Protein AF-A0A0F5R802-F1 (afdb_monomer_lite)

Secondary structure (DSSP, 8-state):
---SHHHHHHHHHHHHHHHHHH--HHHHHHHHHHHHHHHHHHHHHHHHHHTT-HHHHHHHHHHHHHHHHHTTHHHHHHHHHHHHHHHHHHHHHTTS--

Foldseek 3Di:
DDDDVVVLVVLLVVLVVVVVVCVPPCNVVVLVVQLVVLVVLLVVLVVCCVVVNPPSSVVSNVVSVVSVVVSCVVVVVVVVSVVSNVVSVVVVVVVPPD

Sequence (98 aa):
MKRNSTVGIILVVAGALLAMKFLGLGHLISWAVSLIFPLIVLGLGVIGWRNGNRIVGGVLLFVGAIWLLGKLTPLIMLLFAVGLIVWGVSLFKGKRLH

Structure (mmCIF, N/CA/C/O backbone):
data_AF-A0A0F5R802-F1
#
_entry.id   AF-A0A0F5R802-F1
#
loop_
_atom_site.group_PDB
_atom_site.id
_atom_site.type_symbol
_atom_site.label_atom_id
_atom_site.label_alt_id
_atom_site.label_comp_id
_atom_site.label_asym_id
_atom_site.label_entity_id
_atom_site.label_seq_id
_atom_site.pdbx_PDB_ins_code
_atom_site.Cartn_x
_atom_site.Cartn_y
_atom_site.Cartn_z
_atom_site.occupancy
_atom_site.B_iso_or_equiv
_atom_site.auth_seq_id
_atom_site.auth_comp_id
_atom_site.auth_asym_id
_atom_site.auth_atom_id
_atom_site.pdbx_PDB_model_num
ATOM 1 N N . MET A 1 1 ? 14.842 5.652 -43.590 1.00 36.38 1 MET A N 1
ATOM 2 C CA . MET A 1 1 ? 15.263 6.330 -42.339 1.00 36.38 1 MET A CA 1
ATOM 3 C C . MET A 1 1 ? 14.387 5.884 -41.167 1.00 36.38 1 MET A C 1
ATOM 5 O O . MET A 1 1 ? 13.166 5.961 -41.258 1.00 36.38 1 MET A O 1
ATOM 9 N N . LYS A 1 2 ? 15.040 5.361 -40.114 1.00 50.44 2 LYS A N 1
ATOM 10 C CA . LYS A 1 2 ? 14.505 4.783 -38.863 1.00 50.44 2 LYS A CA 1
ATOM 11 C C . LYS A 1 2 ? 13.550 5.736 -38.125 1.00 50.44 2 LYS A C 1
ATOM 13 O O . LYS A 1 2 ? 13.996 6.725 -37.559 1.00 50.44 2 LYS A O 1
ATOM 18 N N . ARG A 1 3 ? 12.265 5.393 -38.037 1.00 46.88 3 ARG A N 1
ATOM 19 C CA . ARG A 1 3 ? 11.279 6.065 -37.171 1.00 46.88 3 ARG A CA 1
ATOM 20 C C . ARG A 1 3 ? 10.620 5.019 -36.282 1.00 46.88 3 ARG A C 1
ATOM 22 O O . ARG A 1 3 ? 9.682 4.395 -36.747 1.00 46.88 3 ARG A O 1
ATOM 29 N N . ASN A 1 4 ? 11.160 4.784 -35.078 1.00 55.38 4 ASN A N 1
ATOM 30 C CA . ASN A 1 4 ? 10.451 4.270 -33.8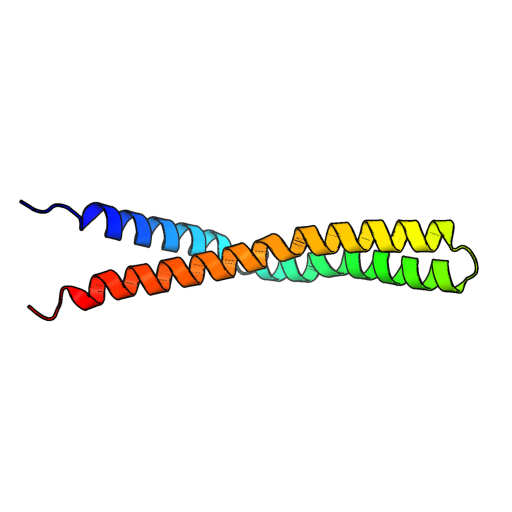76 1.00 55.38 4 ASN A CA 1
ATOM 31 C C . ASN A 1 4 ? 11.333 3.501 -32.866 1.00 55.38 4 ASN A C 1
ATOM 33 O O . ASN A 1 4 ? 10.887 3.284 -31.744 1.00 55.38 4 ASN A O 1
ATOM 37 N N . SER A 1 5 ? 12.576 3.117 -33.184 1.00 63.19 5 SER A N 1
ATOM 38 C CA . SER A 1 5 ? 13.414 2.386 -32.206 1.00 63.19 5 SER A CA 1
ATOM 39 C C . SER A 1 5 ? 13.876 3.240 -31.022 1.00 63.19 5 SER A C 1
ATOM 41 O O . SER A 1 5 ? 14.031 2.704 -29.931 1.00 63.19 5 SER A O 1
ATOM 43 N N . THR A 1 6 ? 14.044 4.555 -31.190 1.00 69.56 6 THR A N 1
ATOM 44 C CA . THR A 1 6 ? 14.474 5.445 -30.097 1.00 69.56 6 THR A CA 1
ATOM 45 C C . THR A 1 6 ? 13.442 5.494 -28.971 1.00 69.56 6 THR A C 1
ATOM 47 O O . THR A 1 6 ? 13.807 5.401 -27.807 1.00 69.56 6 THR A O 1
ATOM 50 N N . VAL A 1 7 ? 12.149 5.542 -29.308 1.00 67.62 7 VAL A N 1
ATOM 51 C CA . VAL A 1 7 ? 11.058 5.590 -28.320 1.00 67.62 7 VAL A CA 1
ATOM 52 C C . VAL A 1 7 ? 10.967 4.279 -27.536 1.00 67.62 7 VAL A C 1
ATOM 54 O O . VAL A 1 7 ? 10.849 4.308 -26.317 1.00 67.62 7 VAL A O 1
ATOM 57 N N . GLY A 1 8 ? 11.101 3.130 -28.208 1.00 71.31 8 GLY A N 1
ATOM 58 C CA . GLY A 1 8 ? 11.104 1.825 -27.537 1.00 71.31 8 GLY A CA 1
ATOM 59 C C . GLY A 1 8 ? 12.291 1.642 -26.585 1.00 71.31 8 GLY A C 1
ATOM 60 O O . GLY A 1 8 ? 12.122 1.125 -25.485 1.00 71.31 8 GLY A O 1
ATOM 61 N N . ILE A 1 9 ? 13.479 2.116 -26.972 1.00 76.94 9 ILE A N 1
ATOM 62 C CA . ILE A 1 9 ? 14.675 2.070 -26.117 1.00 76.94 9 ILE A CA 1
ATOM 63 C C . ILE A 1 9 ? 14.514 3.005 -24.914 1.00 76.94 9 ILE A C 1
ATOM 65 O O . ILE A 1 9 ? 14.774 2.584 -23.791 1.00 76.94 9 ILE A O 1
ATOM 69 N N . ILE A 1 10 ? 14.028 4.235 -25.119 1.00 77.94 10 ILE A N 1
ATOM 70 C CA . ILE A 1 10 ? 13.757 5.182 -24.025 1.00 77.94 10 ILE A CA 1
ATOM 71 C C . ILE A 1 10 ? 12.736 4.593 -23.047 1.00 77.94 10 ILE A C 1
ATOM 73 O O . ILE A 1 10 ? 12.927 4.704 -21.840 1.00 77.94 10 ILE A O 1
ATOM 77 N N . LEU A 1 11 ? 11.694 3.920 -23.543 1.00 75.19 11 LEU A N 1
ATOM 78 C CA . LEU A 1 11 ? 10.663 3.319 -22.699 1.00 75.19 11 LEU A CA 1
ATOM 79 C C . LEU A 1 11 ? 11.194 2.136 -21.877 1.00 75.19 11 LEU A C 1
ATOM 81 O O . LEU A 1 11 ? 10.882 2.033 -20.694 1.00 75.19 11 LEU A O 1
ATOM 85 N N . VAL A 1 12 ? 12.036 1.279 -22.464 1.00 76.44 12 VAL A N 1
ATOM 86 C CA . VAL A 1 12 ? 12.684 0.176 -21.733 1.00 76.44 12 VAL A CA 1
ATOM 87 C C . VAL A 1 12 ? 13.680 0.696 -20.703 1.00 76.44 12 VAL A C 1
ATOM 89 O O . VAL A 1 12 ? 13.693 0.200 -19.581 1.00 76.44 12 VAL A O 1
ATOM 92 N N . VAL A 1 13 ? 14.477 1.712 -21.039 1.00 80.50 13 VAL A N 1
ATOM 93 C CA . VAL A 1 13 ? 15.426 2.324 -20.097 1.00 80.50 13 VAL A CA 1
ATOM 94 C C . VAL A 1 13 ? 14.683 3.033 -18.964 1.00 80.50 13 VAL A C 1
ATOM 96 O O . VAL A 1 13 ? 15.028 2.839 -17.802 1.00 80.50 13 VAL A O 1
ATOM 99 N N . ALA A 1 14 ? 13.622 3.786 -19.262 1.00 77.38 14 ALA A N 1
ATOM 100 C CA . ALA A 1 14 ? 12.786 4.425 -18.247 1.00 77.38 14 ALA A CA 1
ATOM 101 C C . ALA A 1 14 ? 12.094 3.389 -17.346 1.00 77.38 14 ALA A C 1
ATOM 103 O O . ALA A 1 14 ? 12.108 3.532 -16.124 1.00 77.38 14 ALA A O 1
ATOM 104 N N . GLY A 1 15 ? 11.556 2.313 -17.929 1.00 73.31 15 GLY A N 1
ATOM 105 C CA . GLY A 1 15 ? 10.972 1.195 -17.188 1.00 73.31 15 GLY A CA 1
ATOM 106 C C . GLY A 1 15 ? 11.992 0.480 -16.301 1.00 73.31 15 GLY A C 1
ATOM 107 O O . GLY A 1 15 ? 11.700 0.205 -15.142 1.00 73.31 15 GLY A O 1
ATOM 108 N N . ALA A 1 16 ? 13.208 0.247 -16.798 1.00 76.94 16 ALA A N 1
ATOM 109 C CA . ALA A 1 16 ? 14.294 -0.375 -16.042 1.00 76.94 16 ALA A CA 1
ATOM 110 C C . ALA A 1 16 ? 14.826 0.524 -14.912 1.00 76.94 16 ALA A C 1
ATOM 112 O O . ALA A 1 16 ? 15.110 0.024 -13.827 1.00 76.94 16 ALA A O 1
ATOM 113 N N . LEU A 1 17 ? 14.917 1.842 -15.124 1.00 74.00 17 LEU A N 1
ATOM 114 C CA . LEU A 1 17 ? 15.313 2.810 -14.092 1.00 74.00 17 LEU A CA 1
ATOM 115 C C . LEU A 1 17 ? 14.252 2.934 -12.991 1.00 74.00 17 LEU A C 1
ATOM 117 O O . LEU A 1 17 ? 14.591 2.944 -11.806 1.00 74.00 17 LEU A O 1
ATOM 121 N N . LEU A 1 18 ? 12.969 2.980 -13.366 1.00 68.88 18 LEU A N 1
ATOM 122 C CA . LEU A 1 18 ? 11.863 2.932 -12.408 1.00 68.88 18 LEU A CA 1
ATOM 123 C C . LEU A 1 18 ? 11.855 1.604 -11.649 1.00 68.88 18 LEU A C 1
ATOM 125 O O . LEU A 1 18 ? 11.732 1.615 -10.427 1.00 68.88 18 LEU A O 1
ATOM 129 N N . ALA A 1 19 ? 12.063 0.481 -12.343 1.00 64.56 19 ALA A N 1
ATOM 130 C CA . ALA A 1 19 ? 12.169 -0.832 -11.723 1.00 64.56 19 ALA A CA 1
ATOM 131 C C . ALA A 1 19 ? 13.361 -0.909 -10.762 1.00 64.56 19 ALA A C 1
ATOM 133 O O . ALA A 1 19 ? 13.163 -1.343 -9.642 1.00 64.56 19 ALA A O 1
ATOM 134 N N . MET A 1 20 ? 14.560 -0.428 -11.108 1.00 64.88 20 MET A N 1
ATOM 135 C CA . MET A 1 20 ? 15.707 -0.386 -10.181 1.00 64.88 20 MET A CA 1
ATOM 136 C C . MET A 1 20 ? 15.414 0.440 -8.926 1.00 64.88 20 MET A C 1
ATOM 138 O O . MET A 1 20 ? 15.747 0.019 -7.820 1.00 64.88 20 MET A O 1
ATOM 142 N N . LYS A 1 21 ? 14.748 1.591 -9.079 1.00 62.19 21 LYS A N 1
ATOM 143 C CA . LYS A 1 21 ? 14.325 2.421 -7.944 1.00 62.19 21 LYS A CA 1
ATOM 144 C C . LYS A 1 21 ? 13.277 1.712 -7.073 1.00 62.19 21 LYS A C 1
ATOM 146 O O . LYS A 1 21 ? 13.265 1.904 -5.861 1.00 62.19 21 LYS A O 1
ATOM 151 N N . PHE A 1 22 ? 12.423 0.888 -7.680 1.00 60.12 22 PHE A N 1
ATOM 152 C CA . PHE A 1 22 ? 11.379 0.114 -7.000 1.00 60.12 22 PHE A CA 1
ATOM 153 C C . PHE A 1 22 ? 11.897 -1.201 -6.380 1.00 60.12 22 PHE A C 1
ATOM 155 O O . PHE A 1 22 ? 11.406 -1.627 -5.340 1.00 60.12 22 PHE A O 1
ATOM 162 N N . LEU A 1 23 ? 12.905 -1.826 -6.997 1.00 57.28 23 LEU A N 1
ATOM 163 C CA . LEU A 1 23 ? 13.532 -3.102 -6.624 1.00 57.28 23 LEU A CA 1
ATOM 164 C C . LEU A 1 23 ? 14.579 -2.962 -5.516 1.00 57.28 23 LEU A C 1
ATOM 166 O O . LEU A 1 23 ? 15.120 -3.970 -5.062 1.00 57.28 23 LEU A O 1
ATOM 170 N N . GLY A 1 24 ? 14.864 -1.743 -5.050 1.00 63.75 24 GLY A N 1
ATOM 171 C CA . GLY A 1 24 ? 15.578 -1.562 -3.794 1.00 63.75 24 GLY A CA 1
ATOM 172 C C . GLY A 1 24 ? 14.853 -2.349 -2.702 1.00 63.75 24 GLY A C 1
ATOM 173 O O . GLY A 1 24 ? 13.733 -2.004 -2.333 1.00 63.75 24 GLY A O 1
ATOM 174 N N . LEU A 1 25 ? 15.485 -3.409 -2.187 1.00 56.19 25 LEU A N 1
ATOM 175 C CA . LEU A 1 25 ? 14.895 -4.338 -1.210 1.00 56.19 25 LEU A CA 1
ATOM 176 C C . LEU A 1 25 ? 14.338 -3.618 0.033 1.00 56.19 25 LEU A C 1
ATOM 178 O O . LEU A 1 25 ? 13.390 -4.088 0.660 1.00 56.19 25 LEU A O 1
ATOM 182 N N . GLY A 1 26 ? 14.865 -2.428 0.339 1.00 62.53 26 GLY A N 1
ATOM 183 C CA . GLY A 1 26 ? 14.355 -1.551 1.387 1.00 62.53 26 GLY A CA 1
ATOM 184 C C . GLY A 1 26 ? 12.931 -1.034 1.152 1.00 62.53 26 GLY A C 1
ATOM 185 O O . GLY A 1 26 ? 12.217 -0.838 2.127 1.00 62.53 26 GLY A O 1
ATOM 186 N N . HIS A 1 27 ? 12.470 -0.851 -0.091 1.00 67.88 27 HIS A N 1
ATOM 187 C CA . HIS A 1 27 ? 11.124 -0.329 -0.361 1.00 67.88 27 HIS A CA 1
ATOM 188 C C . HIS A 1 27 ? 10.033 -1.390 -0.178 1.00 67.88 27 HIS A C 1
ATOM 190 O O . HIS A 1 27 ? 8.995 -1.095 0.403 1.00 67.88 27 HIS A O 1
ATOM 196 N N . LEU A 1 28 ? 10.284 -2.635 -0.593 1.00 64.81 28 LEU A N 1
ATOM 197 C CA . LEU A 1 28 ? 9.360 -3.760 -0.392 1.00 64.81 28 LEU A CA 1
ATOM 198 C C . LEU A 1 28 ? 9.194 -4.081 1.100 1.00 64.81 28 LEU A C 1
ATOM 200 O O . LEU A 1 28 ? 8.074 -4.230 1.589 1.00 64.81 28 LEU A O 1
ATOM 204 N N . ILE A 1 29 ? 10.310 -4.113 1.837 1.00 65.25 29 ILE A N 1
ATOM 205 C CA . ILE A 1 29 ? 10.318 -4.307 3.292 1.00 65.25 29 ILE A CA 1
ATOM 206 C C . ILE A 1 29 ? 9.663 -3.113 3.993 1.00 65.25 29 ILE A C 1
ATOM 208 O O . ILE A 1 29 ? 8.818 -3.304 4.864 1.00 65.25 29 ILE A O 1
ATOM 212 N N . SER A 1 30 ? 9.987 -1.883 3.583 1.00 69.56 30 SER A N 1
ATOM 213 C CA . SER A 1 30 ? 9.349 -0.675 4.114 1.00 69.56 30 SER A CA 1
ATOM 214 C C . SER A 1 30 ? 7.842 -0.679 3.860 1.00 69.56 30 SER A C 1
ATOM 216 O O . SER A 1 30 ? 7.081 -0.370 4.770 1.00 69.56 30 SER A O 1
ATOM 218 N N . TRP A 1 31 ? 7.384 -1.097 2.678 1.00 70.12 31 TRP A N 1
ATOM 219 C CA . TRP A 1 31 ? 5.964 -1.197 2.349 1.00 70.12 31 TRP A CA 1
ATOM 220 C C . TRP A 1 31 ? 5.242 -2.235 3.219 1.00 70.12 31 TRP A C 1
ATOM 222 O O . TRP A 1 31 ? 4.201 -1.917 3.801 1.00 70.12 31 TRP A O 1
ATOM 232 N N . ALA A 1 32 ? 5.827 -3.425 3.387 1.00 70.06 32 ALA A N 1
ATOM 233 C CA . ALA A 1 32 ? 5.278 -4.480 4.239 1.00 70.06 32 ALA A CA 1
ATOM 234 C C . ALA A 1 32 ? 5.212 -4.061 5.720 1.00 70.06 32 ALA A C 1
ATOM 236 O O . ALA A 1 32 ? 4.170 -4.204 6.359 1.00 70.06 32 ALA A O 1
ATOM 237 N N . VAL A 1 33 ? 6.284 -3.463 6.253 1.00 75.44 33 VAL A N 1
ATOM 238 C CA . VAL A 1 33 ? 6.316 -2.929 7.627 1.00 75.44 33 VAL A CA 1
ATOM 239 C C . VAL A 1 33 ? 5.326 -1.782 7.787 1.00 75.44 33 VAL A C 1
ATOM 241 O O . VAL A 1 33 ? 4.642 -1.674 8.803 1.00 75.44 33 VAL A O 1
ATOM 244 N N . SER A 1 34 ? 5.184 -0.937 6.770 1.00 77.12 34 SER A N 1
ATOM 245 C CA . SER A 1 34 ? 4.249 0.175 6.825 1.00 77.12 34 SER A CA 1
ATOM 246 C C . SER A 1 34 ? 2.803 -0.330 6.924 1.00 77.12 34 SER A C 1
ATOM 248 O O . SER A 1 34 ? 1.982 0.348 7.536 1.00 77.12 34 SER A O 1
ATOM 250 N N . LEU 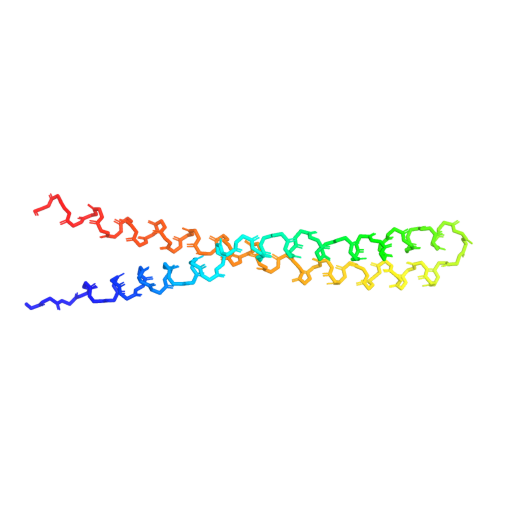A 1 35 ? 2.460 -1.517 6.411 1.00 80.56 35 LEU A N 1
ATOM 251 C CA . LEU A 1 35 ? 1.117 -2.102 6.547 1.00 80.56 35 LEU A CA 1
ATOM 252 C C . LEU A 1 35 ? 0.733 -2.440 8.003 1.00 80.56 35 LEU A C 1
ATOM 254 O O . LEU A 1 35 ? -0.454 -2.468 8.324 1.00 80.56 35 LEU A O 1
ATOM 258 N N . ILE A 1 36 ? 1.712 -2.631 8.893 1.00 84.50 36 ILE A N 1
ATOM 259 C CA . ILE A 1 36 ? 1.490 -2.996 10.302 1.00 84.50 36 ILE A CA 1
ATOM 260 C C . ILE A 1 36 ? 0.725 -1.899 11.048 1.00 84.50 36 ILE A C 1
ATOM 262 O O . ILE A 1 36 ? -0.217 -2.188 11.778 1.00 84.50 36 ILE A O 1
ATOM 266 N N . PHE A 1 37 ? 1.075 -0.629 10.836 1.00 84.56 37 PHE A N 1
ATOM 267 C CA . PHE A 1 37 ? 0.424 0.485 11.528 1.00 84.56 37 PHE A CA 1
ATOM 268 C C . PHE A 1 37 ? -1.092 0.587 11.249 1.00 84.56 37 PHE A C 1
ATOM 270 O O . PHE A 1 37 ? -1.866 0.584 12.205 1.00 84.56 37 PHE A O 1
ATOM 277 N N . PRO A 1 38 ? -1.574 0.637 9.988 1.00 85.38 38 PRO A N 1
ATOM 278 C CA . PRO A 1 38 ? -3.009 0.668 9.715 1.00 85.38 38 PRO A CA 1
ATOM 279 C C . PRO A 1 38 ? -3.726 -0.618 10.146 1.00 85.38 38 PRO A C 1
ATOM 281 O O . PRO A 1 38 ? -4.885 -0.542 10.543 1.00 85.38 38 PRO A O 1
ATOM 284 N N . LEU A 1 39 ? -3.048 -1.774 10.148 1.00 87.75 39 LEU A N 1
ATOM 285 C CA . LEU A 1 39 ? -3.576 -3.015 10.730 1.00 87.75 39 LEU A CA 1
ATOM 286 C C . LEU A 1 39 ? -3.814 -2.889 12.241 1.00 87.75 39 LEU A C 1
ATOM 288 O O . LEU A 1 39 ? -4.869 -3.300 12.722 1.00 87.75 39 LEU A O 1
ATOM 292 N N . ILE A 1 40 ? -2.882 -2.280 12.982 1.00 89.19 40 ILE A N 1
ATOM 293 C CA . ILE A 1 40 ? -3.049 -2.006 14.417 1.00 89.19 40 ILE A CA 1
ATOM 294 C C . ILE A 1 40 ? -4.223 -1.046 14.637 1.00 89.19 40 ILE A C 1
ATOM 296 O O . ILE A 1 40 ? -5.067 -1.308 15.488 1.00 89.19 40 ILE A O 1
ATOM 300 N N . VAL A 1 41 ? -4.324 0.031 13.853 1.00 89.12 41 VAL A N 1
ATOM 301 C CA . VAL A 1 41 ? -5.426 1.006 13.958 1.00 89.12 41 VAL A CA 1
ATOM 302 C C . VAL A 1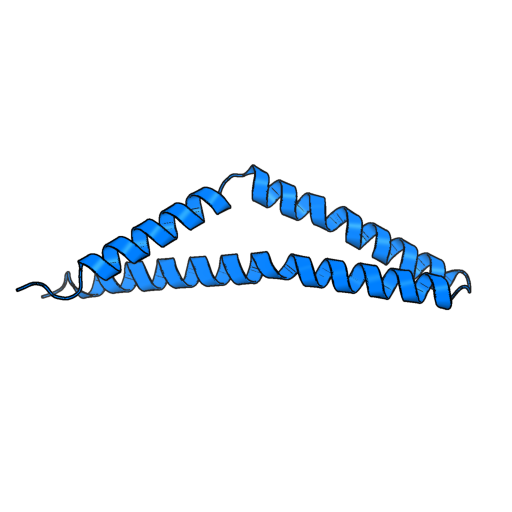 41 ? -6.782 0.355 13.657 1.00 89.12 41 VAL A C 1
ATOM 304 O O . VAL A 1 41 ? -7.737 0.571 14.401 1.00 89.12 41 VAL A O 1
ATOM 307 N N . LEU A 1 42 ? -6.865 -0.498 12.630 1.00 90.00 42 LEU A N 1
ATOM 308 C CA . LEU A 1 42 ? -8.055 -1.308 12.342 1.00 90.00 42 LEU A CA 1
ATOM 309 C C . LEU A 1 42 ? -8.384 -2.255 13.500 1.00 90.00 42 LEU A C 1
ATOM 311 O O . LEU A 1 42 ? -9.536 -2.318 13.923 1.00 90.00 42 LEU A O 1
ATOM 315 N N . GLY A 1 43 ? -7.386 -2.953 14.045 1.00 89.00 43 GLY A N 1
ATOM 316 C CA . GLY A 1 43 ? -7.552 -3.841 15.196 1.00 89.00 43 GLY A CA 1
ATOM 317 C C . GLY A 1 43 ? -8.092 -3.104 16.423 1.00 89.00 43 GLY A C 1
ATOM 318 O O . GLY A 1 43 ? -9.071 -3.539 17.027 1.00 89.00 43 GLY A O 1
ATOM 319 N N . LEU A 1 44 ? -7.526 -1.936 16.737 1.00 89.31 44 LEU A N 1
ATOM 320 C CA . LEU A 1 44 ? -8.012 -1.048 17.795 1.00 89.31 44 LEU A CA 1
ATOM 321 C C . LEU A 1 44 ? -9.425 -0.531 17.504 1.00 89.31 44 LEU A C 1
ATOM 323 O O . LEU A 1 44 ? -10.232 -0.427 18.424 1.00 89.31 44 LEU A O 1
ATOM 327 N N . GLY A 1 45 ? -9.757 -0.271 16.240 1.00 88.56 45 GLY A N 1
ATOM 328 C CA . GLY A 1 45 ? -11.110 0.083 15.820 1.00 88.56 45 GLY A CA 1
ATOM 329 C C . GLY A 1 45 ? -12.124 -1.033 16.065 1.00 88.56 45 GLY A C 1
ATOM 330 O O . GLY A 1 45 ? -13.191 -0.772 16.622 1.00 88.56 45 GLY A O 1
ATOM 331 N N . VAL A 1 46 ? -11.780 -2.288 15.749 1.00 88.62 46 VAL A N 1
ATOM 332 C CA . VAL A 1 46 ? -12.625 -3.460 16.050 1.00 88.62 46 VAL A CA 1
ATOM 333 C C . VAL A 1 46 ? -12.808 -3.632 17.558 1.00 88.62 46 VAL A C 1
ATOM 335 O O . VAL A 1 46 ? -13.928 -3.865 18.017 1.00 88.62 46 VAL A O 1
ATOM 338 N N . ILE A 1 47 ? -11.734 -3.499 18.340 1.00 89.19 47 ILE A N 1
ATOM 339 C CA . ILE A 1 47 ? -11.789 -3.617 19.804 1.00 89.19 47 ILE A CA 1
ATOM 340 C C . ILE A 1 47 ? -12.642 -2.486 20.390 1.00 89.19 47 ILE A C 1
ATOM 342 O O . ILE A 1 47 ? -13.536 -2.751 21.191 1.00 89.19 47 ILE A O 1
ATOM 346 N N . GLY A 1 48 ? -12.446 -1.245 19.939 1.00 86.00 48 GLY A N 1
ATOM 347 C CA . GLY A 1 48 ? -13.234 -0.085 20.363 1.00 86.00 48 GLY A CA 1
ATOM 348 C C . GLY A 1 48 ? -14.716 -0.210 20.006 1.00 86.00 48 GLY A C 1
ATOM 349 O O . GLY A 1 48 ? -15.576 0.152 20.809 1.00 86.00 48 GLY A O 1
ATOM 350 N N . TRP A 1 49 ? -15.027 -0.801 18.848 1.00 84.56 49 TRP A N 1
ATOM 351 C CA . TRP A 1 49 ? -16.401 -1.096 18.444 1.00 84.56 49 TRP A CA 1
ATOM 352 C C . TRP A 1 49 ? -17.036 -2.178 19.327 1.00 84.56 49 TRP A C 1
ATOM 354 O O . TRP A 1 49 ? -18.189 -2.040 19.742 1.00 84.56 49 TRP A O 1
ATOM 364 N N . ARG A 1 50 ? -16.287 -3.242 19.650 1.00 85.94 50 ARG A N 1
ATOM 365 C CA . ARG A 1 50 ? -16.737 -4.325 20.543 1.00 85.94 50 ARG A CA 1
ATOM 366 C C . ARG A 1 50 ? -16.893 -3.881 21.998 1.00 85.94 50 ARG A C 1
ATOM 368 O O . ARG A 1 50 ? -17.755 -4.414 22.684 1.00 85.94 50 ARG A O 1
ATOM 375 N N . ASN A 1 51 ? -16.138 -2.880 22.446 1.00 88.44 51 ASN A N 1
ATOM 376 C CA . ASN A 1 51 ? -16.195 -2.350 23.814 1.00 88.44 51 ASN A CA 1
ATOM 377 C C . ASN A 1 51 ? -17.369 -1.373 24.058 1.00 88.44 51 ASN A C 1
ATOM 379 O O . ASN A 1 51 ? -17.371 -0.626 25.031 1.00 88.44 51 ASN A O 1
ATOM 383 N N . GLY A 1 52 ? -18.345 -1.326 23.144 1.00 85.19 52 GLY A N 1
ATOM 384 C CA . GLY A 1 52 ? -19.544 -0.487 23.240 1.00 85.19 52 GLY A CA 1
ATOM 385 C C . GLY A 1 52 ? -19.382 0.934 22.695 1.00 85.19 52 GLY A C 1
ATOM 386 O O . GLY A 1 52 ? -20.383 1.582 22.387 1.00 85.19 52 GLY A O 1
ATOM 387 N N . ASN A 1 53 ? -18.153 1.408 22.474 1.00 83.75 53 ASN A N 1
ATOM 388 C CA . ASN A 1 53 ? -17.901 2.766 21.999 1.00 83.75 53 ASN A CA 1
ATOM 389 C C . ASN A 1 53 ? -17.862 2.832 20.462 1.00 83.75 53 ASN A C 1
ATOM 391 O O . ASN A 1 53 ? -16.814 3.044 19.843 1.00 83.75 53 ASN A O 1
ATOM 395 N N . ARG A 1 54 ? -19.036 2.648 19.840 1.00 86.31 54 ARG A N 1
ATOM 396 C CA . ARG A 1 54 ? -19.203 2.578 18.372 1.00 86.31 54 ARG A CA 1
ATOM 397 C C . ARG A 1 54 ? -18.661 3.805 17.635 1.00 86.31 54 ARG A C 1
ATOM 399 O O . ARG A 1 54 ? -18.207 3.671 16.506 1.00 86.31 54 ARG A O 1
ATOM 406 N N . ILE A 1 55 ? -18.669 4.979 18.271 1.00 88.50 55 ILE A N 1
ATOM 407 C CA . ILE A 1 55 ? -18.144 6.220 17.682 1.00 88.50 55 ILE A CA 1
ATOM 408 C C . ILE A 1 55 ? -16.624 6.116 17.509 1.00 88.50 55 ILE A C 1
ATOM 410 O O . ILE A 1 55 ? -16.116 6.249 16.400 1.00 88.50 55 ILE A O 1
ATOM 414 N N . VAL A 1 56 ? -15.896 5.811 18.586 1.00 87.38 56 VAL A N 1
ATOM 415 C CA . VAL A 1 56 ? -14.427 5.718 18.551 1.00 87.38 56 VAL A CA 1
ATOM 416 C C . VAL A 1 56 ? -13.975 4.526 17.712 1.00 87.38 56 VAL A C 1
ATOM 418 O O . VAL A 1 56 ? -13.094 4.678 16.868 1.00 87.38 56 VAL A O 1
ATOM 421 N N . GLY A 1 57 ? -14.624 3.367 17.865 1.00 88.12 57 GLY A N 1
ATOM 422 C CA . GLY A 1 57 ? -14.350 2.198 17.030 1.00 88.12 57 GLY A CA 1
ATOM 423 C C . GLY A 1 57 ? -14.590 2.464 15.542 1.00 88.12 57 GLY A C 1
ATOM 424 O O . GLY A 1 57 ? -13.777 2.081 14.705 1.00 88.12 57 GLY A O 1
ATOM 425 N N . GLY A 1 58 ? -15.673 3.172 15.210 1.00 89.38 58 GLY A N 1
ATOM 426 C CA . GLY A 1 58 ? -16.030 3.509 13.834 1.00 89.38 58 GLY A CA 1
ATOM 427 C C . GLY A 1 58 ? -15.045 4.467 13.184 1.00 89.38 58 GLY A C 1
ATOM 428 O O . GLY A 1 58 ? -14.609 4.221 12.062 1.00 89.38 58 GLY A O 1
ATOM 429 N N . VAL A 1 59 ? -14.638 5.514 13.906 1.00 90.88 59 VAL A N 1
ATOM 430 C CA . VAL A 1 59 ? -13.625 6.466 13.428 1.00 90.88 59 VAL A CA 1
ATOM 431 C C . VAL A 1 59 ? -12.286 5.761 13.205 1.00 90.88 59 VAL A C 1
ATOM 433 O O . VAL A 1 59 ? -11.679 5.932 12.151 1.00 90.88 59 VAL A O 1
ATOM 436 N N . LEU A 1 60 ? -11.848 4.917 14.141 1.00 89.88 60 LEU A N 1
ATOM 437 C CA . LEU A 1 60 ? -10.612 4.137 14.006 1.00 89.88 60 LEU A CA 1
ATOM 438 C C . LEU A 1 60 ? -10.661 3.171 12.813 1.00 89.88 60 LEU A C 1
ATOM 440 O O . LEU A 1 60 ? -9.701 3.099 12.047 1.00 89.88 60 LEU A O 1
ATOM 444 N N . LEU A 1 61 ? -11.782 2.471 12.608 1.00 89.50 61 LEU A N 1
ATOM 445 C CA . LEU A 1 61 ? -11.977 1.601 11.445 1.00 89.50 61 LEU A CA 1
ATOM 446 C C . LEU A 1 61 ? -11.942 2.387 10.132 1.00 89.50 61 LEU A C 1
ATOM 448 O O . LEU A 1 61 ? -11.282 1.965 9.185 1.00 89.50 61 LEU A O 1
ATOM 452 N N . PHE A 1 62 ? -12.616 3.536 10.077 1.00 91.81 62 PHE A N 1
ATOM 453 C CA . PHE A 1 62 ? -12.673 4.381 8.888 1.00 91.81 62 PHE A CA 1
ATOM 454 C C . PHE A 1 62 ? -11.296 4.954 8.528 1.00 91.81 62 PHE A C 1
ATOM 456 O O . PHE A 1 62 ? -10.850 4.837 7.386 1.00 91.81 62 PHE A O 1
ATOM 463 N N . VAL A 1 63 ? -10.581 5.502 9.513 1.00 89.44 63 VAL A N 1
ATOM 464 C CA . VAL A 1 63 ? -9.224 6.040 9.332 1.00 89.44 63 VAL A CA 1
ATOM 465 C C . VAL A 1 63 ? -8.249 4.930 8.935 1.00 89.44 63 VAL A C 1
ATOM 467 O O . VAL A 1 63 ? -7.491 5.089 7.976 1.00 89.44 63 VAL A O 1
ATOM 470 N N . GLY A 1 64 ? -8.304 3.784 9.618 1.00 87.19 64 GLY A N 1
ATOM 471 C CA . GLY A 1 64 ? -7.479 2.621 9.299 1.00 87.19 64 GLY A CA 1
ATOM 472 C C . GLY A 1 64 ? -7.733 2.087 7.886 1.00 87.19 64 GLY A C 1
ATOM 473 O O . GLY A 1 64 ? -6.778 1.793 7.166 1.00 87.19 64 GLY A O 1
ATOM 474 N N . ALA A 1 65 ? -8.994 2.038 7.447 1.00 86.38 65 ALA A N 1
ATOM 475 C CA . ALA A 1 65 ? -9.372 1.603 6.103 1.00 86.38 65 ALA A CA 1
ATOM 476 C C . ALA A 1 65 ? -8.891 2.569 5.006 1.00 86.38 65 ALA A C 1
ATOM 478 O O . ALA A 1 65 ? -8.327 2.119 4.008 1.00 86.38 65 ALA A O 1
ATOM 479 N N . ILE A 1 66 ? -9.040 3.886 5.195 1.00 86.75 66 ILE A N 1
ATOM 480 C CA . ILE A 1 66 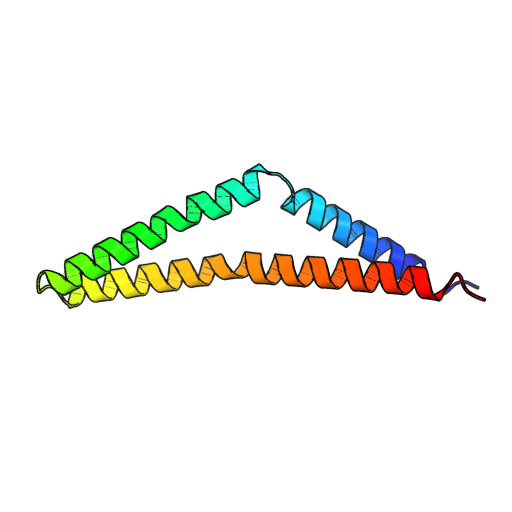? -8.540 4.895 4.241 1.00 86.75 66 ILE A CA 1
ATOM 481 C C . ILE A 1 66 ? -7.016 4.807 4.102 1.00 86.75 66 ILE A C 1
ATOM 483 O O . ILE A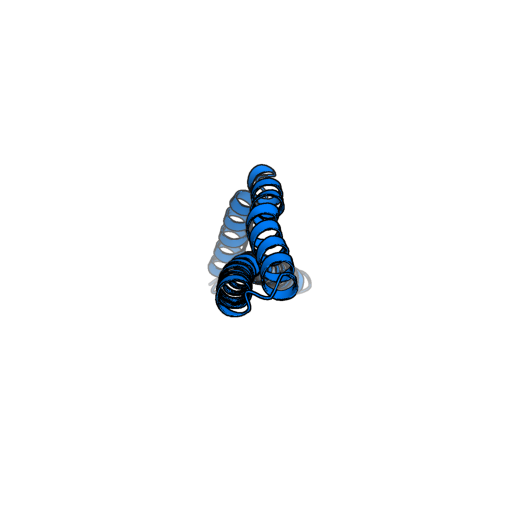 1 66 ? -6.483 4.853 2.991 1.00 86.75 66 ILE A O 1
ATOM 487 N N . TRP A 1 67 ? -6.300 4.629 5.213 1.00 83.19 67 TRP A N 1
ATOM 488 C CA . TRP A 1 67 ? -4.848 4.441 5.182 1.00 83.19 67 TRP A CA 1
ATOM 489 C C . TRP A 1 67 ? -4.425 3.146 4.480 1.00 83.19 67 TRP A C 1
ATOM 491 O O . TRP A 1 67 ? -3.399 3.130 3.794 1.00 83.19 67 TRP A O 1
ATOM 501 N N . LEU A 1 68 ? -5.206 2.071 4.619 1.00 81.88 68 LEU A N 1
ATOM 502 C CA . LEU A 1 68 ? -4.964 0.813 3.913 1.00 81.88 68 LEU A CA 1
ATOM 503 C C . LEU A 1 68 ? -5.184 0.968 2.399 1.00 81.88 68 LEU A C 1
ATOM 505 O O . LEU A 1 68 ? -4.371 0.487 1.610 1.00 81.88 68 LEU A O 1
ATOM 509 N N . LEU A 1 69 ? -6.225 1.707 1.997 1.00 79.00 69 LEU A N 1
ATOM 510 C CA . LEU A 1 69 ? -6.511 2.027 0.594 1.00 79.00 69 LEU A CA 1
ATOM 511 C C . LEU A 1 69 ? -5.373 2.817 -0.062 1.00 79.00 69 LEU A C 1
ATOM 513 O O . LEU A 1 69 ? -4.953 2.480 -1.169 1.00 79.00 69 LEU A O 1
ATOM 517 N N . GLY A 1 70 ? -4.792 3.792 0.643 1.00 74.38 70 GLY A N 1
ATOM 518 C CA . GLY A 1 70 ? -3.622 4.530 0.153 1.00 74.38 70 GLY A CA 1
ATOM 519 C C . GLY A 1 70 ? -2.420 3.628 -0.168 1.00 74.38 70 GLY A C 1
ATOM 520 O O . GLY A 1 70 ? -1.677 3.892 -1.118 1.00 74.38 70 GLY A O 1
ATOM 521 N N . LYS A 1 71 ? -2.262 2.516 0.564 1.00 71.19 71 LYS A N 1
ATOM 522 C CA . LYS A 1 71 ? -1.162 1.550 0.399 1.00 71.19 71 LYS A CA 1
ATOM 523 C C . LYS A 1 71 ? -1.352 0.510 -0.699 1.00 71.19 71 LYS A C 1
ATOM 525 O O . LYS A 1 71 ? -0.379 -0.175 -1.011 1.00 71.19 71 LYS A O 1
ATOM 530 N N . LEU A 1 72 ? -2.525 0.425 -1.325 1.00 68.00 72 LEU A N 1
ATOM 531 C CA . LEU A 1 72 ? -2.757 -0.415 -2.511 1.00 68.00 72 LEU A CA 1
ATOM 532 C C . LEU A 1 72 ? -2.235 0.233 -3.809 1.00 68.00 72 LEU A C 1
ATOM 534 O O . LEU A 1 72 ? -1.948 -0.461 -4.779 1.00 68.00 72 LEU A O 1
ATOM 538 N N . THR A 1 73 ? -2.026 1.550 -3.822 1.00 69.75 73 THR A N 1
ATOM 539 C CA . THR A 1 73 ? -1.438 2.308 -4.945 1.00 69.75 73 THR A CA 1
ATOM 540 C C . THR A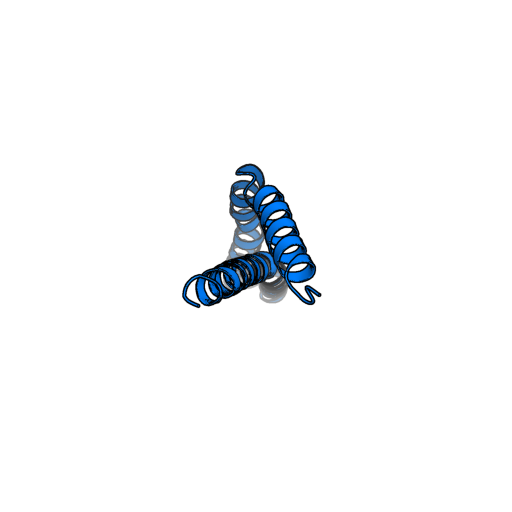 1 73 ? -0.109 1.741 -5.484 1.00 69.75 73 THR A C 1
ATOM 542 O O . THR A 1 73 ? 0.012 1.571 -6.699 1.00 69.75 73 THR A O 1
ATOM 545 N N . PRO A 1 74 ? 0.896 1.397 -4.650 1.00 68.88 74 PRO A N 1
ATOM 546 C CA . PRO A 1 74 ? 2.131 0.771 -5.132 1.00 68.88 74 PRO A CA 1
ATOM 547 C C . PRO A 1 74 ? 1.914 -0.600 -5.786 1.00 68.88 74 PRO A C 1
ATOM 549 O O . PRO A 1 74 ? 2.687 -0.962 -6.669 1.00 68.88 74 PRO A O 1
ATOM 552 N N . LEU A 1 75 ? 0.855 -1.337 -5.428 1.00 71.94 75 LEU A N 1
ATOM 553 C CA . LEU A 1 75 ? 0.509 -2.600 -6.089 1.00 71.94 75 LEU A CA 1
ATOM 554 C C . LEU A 1 75 ? 0.063 -2.358 -7.539 1.00 71.94 75 LEU A C 1
ATOM 556 O O . LEU A 1 75 ? 0.467 -3.084 -8.446 1.00 71.94 75 LEU A O 1
ATOM 560 N N . ILE A 1 76 ? -0.709 -1.292 -7.766 1.00 75.38 76 ILE A N 1
ATOM 561 C CA . ILE A 1 76 ? -1.127 -0.860 -9.107 1.00 75.38 76 ILE A CA 1
ATOM 562 C C . ILE A 1 76 ? 0.093 -0.413 -9.921 1.00 75.38 76 ILE A C 1
ATOM 564 O O . ILE A 1 76 ? 0.228 -0.812 -11.075 1.00 75.38 76 ILE A O 1
ATOM 568 N N . MET A 1 77 ? 1.014 0.356 -9.326 1.00 70.69 77 MET A N 1
ATOM 569 C CA . MET A 1 77 ? 2.261 0.751 -9.997 1.00 70.69 77 MET A CA 1
ATOM 570 C C . MET A 1 77 ? 3.144 -0.445 -10.358 1.00 70.69 77 MET A C 1
ATOM 572 O O . MET A 1 77 ? 3.686 -0.474 -11.462 1.00 70.69 77 MET A O 1
ATOM 576 N N . LEU A 1 78 ? 3.268 -1.436 -9.470 1.00 74.44 78 LEU A N 1
ATOM 577 C CA . LEU A 1 78 ? 4.003 -2.670 -9.751 1.00 74.44 78 LEU A CA 1
ATOM 578 C C . LEU A 1 78 ? 3.388 -3.400 -10.951 1.00 74.44 78 LEU A C 1
ATOM 580 O O . LEU A 1 78 ? 4.104 -3.773 -11.879 1.00 74.44 78 LEU A O 1
ATOM 584 N N . LEU A 1 79 ? 2.061 -3.549 -10.965 1.00 77.62 79 LEU A N 1
ATOM 585 C CA . LEU A 1 79 ? 1.346 -4.194 -12.064 1.00 77.62 79 LEU A CA 1
ATOM 586 C C . LEU A 1 79 ? 1.545 -3.439 -13.391 1.00 77.62 79 LEU A C 1
ATOM 588 O O . LEU A 1 79 ? 1.805 -4.055 -14.425 1.00 77.62 79 LEU A O 1
ATOM 592 N N . PHE A 1 80 ? 1.498 -2.106 -13.353 1.00 79.56 80 PHE A N 1
ATOM 593 C CA . PHE A 1 80 ? 1.736 -1.252 -14.519 1.00 79.56 80 PHE A CA 1
ATOM 594 C C . PHE A 1 80 ? 3.179 -1.359 -15.035 1.00 79.56 80 PHE A C 1
ATOM 596 O O . PHE A 1 80 ? 3.405 -1.451 -16.242 1.00 79.56 80 PHE A O 1
ATOM 603 N N . ALA A 1 81 ? 4.159 -1.391 -14.128 1.00 76.44 81 ALA A N 1
ATOM 604 C CA . ALA A 1 81 ? 5.569 -1.562 -14.464 1.00 76.44 81 ALA A CA 1
ATOM 605 C C . ALA A 1 81 ? 5.819 -2.915 -15.145 1.00 76.44 81 ALA A C 1
ATOM 607 O O . ALA A 1 81 ? 6.468 -2.964 -16.190 1.00 76.44 81 ALA A O 1
ATOM 608 N N . VAL A 1 82 ? 5.249 -4.000 -14.608 1.00 80.19 82 VAL A N 1
ATOM 609 C CA . VAL A 1 82 ? 5.329 -5.336 -15.222 1.00 80.19 82 VAL A CA 1
ATOM 610 C C . VAL A 1 82 ? 4.711 -5.324 -16.624 1.00 80.19 82 VAL A C 1
ATOM 612 O O . VAL A 1 82 ? 5.336 -5.815 -17.566 1.00 80.19 82 VAL A O 1
ATOM 615 N N . GLY A 1 83 ? 3.540 -4.702 -16.796 1.00 83.12 83 GLY A N 1
ATOM 616 C CA . GLY A 1 83 ? 2.889 -4.568 -18.103 1.00 83.12 83 GLY A CA 1
ATOM 617 C C . GLY A 1 83 ? 3.750 -3.828 -19.134 1.00 83.12 83 GLY A C 1
ATOM 618 O O . GLY A 1 83 ? 3.906 -4.298 -20.262 1.00 83.12 83 GLY A O 1
ATOM 619 N N . LEU A 1 84 ? 4.375 -2.714 -18.738 1.00 81.38 84 LEU A N 1
ATOM 620 C CA . LEU A 1 84 ? 5.277 -1.940 -19.600 1.00 81.38 84 LEU A CA 1
ATOM 621 C C . LEU A 1 84 ? 6.533 -2.725 -19.995 1.00 81.38 84 LEU A C 1
ATOM 623 O O . LEU A 1 84 ? 6.956 -2.651 -21.149 1.00 81.38 84 LEU A O 1
ATOM 627 N N . ILE A 1 85 ? 7.114 -3.497 -19.072 1.00 79.25 85 ILE A N 1
ATOM 628 C CA . ILE A 1 85 ? 8.284 -4.340 -19.355 1.00 79.25 85 ILE A CA 1
ATOM 629 C C . ILE A 1 85 ? 7.917 -5.432 -20.365 1.00 79.25 85 ILE A C 1
ATOM 631 O O . ILE A 1 85 ? 8.604 -5.587 -21.375 1.00 79.25 85 ILE A O 1
ATOM 635 N N . VAL A 1 86 ? 6.818 -6.158 -20.136 1.00 81.56 86 VAL A N 1
ATOM 636 C CA . VAL A 1 86 ? 6.360 -7.236 -21.030 1.00 81.56 86 VAL A CA 1
ATOM 637 C C . VAL A 1 86 ? 6.049 -6.693 -22.424 1.00 81.56 86 VAL A C 1
ATOM 639 O O . VAL A 1 86 ? 6.506 -7.249 -23.427 1.00 81.56 86 VAL A O 1
ATOM 642 N N . TRP A 1 87 ? 5.325 -5.576 -22.498 1.00 76.88 87 TRP A N 1
ATOM 643 C CA . TRP A 1 87 ? 4.990 -4.939 -23.767 1.00 76.88 87 TRP A CA 1
ATOM 644 C C . TRP A 1 87 ? 6.233 -4.411 -24.493 1.00 76.88 87 TRP A C 1
ATOM 646 O O . TRP A 1 87 ? 6.400 -4.651 -25.692 1.00 76.88 87 TRP A O 1
ATOM 656 N N . GLY A 1 88 ? 7.155 -3.785 -23.756 1.00 77.94 88 GLY A N 1
ATOM 657 C CA . GLY A 1 88 ? 8.448 -3.346 -24.270 1.00 77.94 88 GLY A CA 1
ATOM 658 C C . GLY A 1 88 ? 9.238 -4.500 -24.886 1.00 77.94 88 GLY A C 1
ATOM 659 O O . GLY A 1 88 ? 9.643 -4.411 -26.043 1.00 77.94 88 GLY A O 1
ATOM 660 N N . VAL A 1 89 ? 9.392 -5.619 -24.171 1.00 76.75 89 VAL A N 1
ATOM 661 C CA . VAL A 1 89 ? 10.104 -6.815 -24.664 1.00 76.75 89 VAL A CA 1
ATOM 662 C C . VAL A 1 89 ? 9.410 -7.429 -25.888 1.00 76.75 89 VAL A C 1
ATOM 664 O O . VAL A 1 89 ? 10.086 -7.828 -26.843 1.00 76.75 89 VAL A O 1
ATOM 667 N N . SER A 1 90 ? 8.075 -7.455 -25.919 1.00 71.88 90 SER A N 1
ATOM 668 C CA . SER A 1 90 ? 7.305 -7.956 -27.067 1.00 71.88 90 SER A CA 1
ATOM 669 C C . SER A 1 90 ? 7.575 -7.155 -28.350 1.00 71.88 90 SER A C 1
ATOM 671 O O . SER A 1 90 ? 7.693 -7.732 -29.434 1.00 71.88 90 SER A O 1
ATOM 673 N N . LEU A 1 91 ? 7.759 -5.836 -28.234 1.00 69.75 91 LEU A N 1
ATOM 674 C CA . LEU A 1 91 ? 8.115 -4.949 -29.348 1.00 69.75 91 LEU A CA 1
ATOM 675 C C . LEU A 1 91 ? 9.513 -5.229 -29.929 1.00 69.75 91 LEU A C 1
ATOM 677 O O . LEU A 1 91 ? 9.727 -5.026 -31.127 1.00 69.75 91 LEU A O 1
ATOM 681 N N . PHE A 1 92 ? 10.457 -5.723 -29.121 1.00 65.81 92 PHE A N 1
ATOM 682 C CA . PHE A 1 92 ? 11.779 -6.145 -29.604 1.00 65.81 92 PHE A CA 1
ATOM 683 C C . PHE A 1 92 ? 11.754 -7.528 -30.268 1.00 65.81 92 PHE A C 1
ATOM 685 O O . PHE A 1 92 ? 12.543 -7.777 -31.182 1.00 65.81 92 PHE A O 1
ATOM 692 N N . LYS A 1 93 ? 10.852 -8.423 -29.847 1.00 59.88 93 LYS A N 1
ATOM 693 C CA . LYS A 1 93 ? 10.758 -9.791 -30.385 1.00 59.88 93 LYS A CA 1
ATOM 694 C C . LYS A 1 93 ? 10.150 -9.829 -31.793 1.00 59.88 93 LYS A C 1
ATOM 696 O O . LYS A 1 93 ? 10.607 -10.607 -32.624 1.00 59.88 93 LYS A O 1
ATOM 701 N N . GLY A 1 94 ? 9.207 -8.933 -32.097 1.00 55.88 94 GLY A N 1
ATOM 702 C CA . GLY A 1 94 ? 8.564 -8.847 -33.417 1.00 55.88 94 GLY A CA 1
ATOM 703 C C . GLY A 1 94 ? 9.459 -8.346 -34.561 1.00 55.88 94 GLY A C 1
ATOM 704 O O . GLY A 1 94 ? 9.108 -8.516 -35.720 1.00 55.88 94 GLY A O 1
ATOM 705 N N . LYS A 1 95 ? 10.625 -7.751 -34.268 1.00 56.75 95 LYS A N 1
ATOM 706 C CA . LYS A 1 95 ? 11.542 -7.208 -35.294 1.00 56.75 95 LYS A CA 1
ATOM 707 C C . LYS A 1 95 ? 12.687 -8.148 -35.682 1.00 56.75 95 LYS A C 1
ATOM 709 O O . LYS A 1 95 ? 13.537 -7.751 -36.467 1.00 56.75 95 LYS A O 1
ATOM 714 N N . ARG A 1 96 ? 12.746 -9.355 -35.107 1.00 53.06 96 ARG A N 1
ATOM 715 C CA . ARG A 1 96 ? 13.842 -10.319 -35.320 1.00 53.06 96 ARG A CA 1
ATOM 716 C C . ARG A 1 96 ? 13.495 -11.471 -36.277 1.00 53.06 96 ARG A C 1
ATOM 718 O O . ARG A 1 96 ? 14.254 -12.429 -36.338 1.00 53.06 96 ARG A O 1
ATOM 725 N N . LEU A 1 97 ? 12.357 -11.394 -36.975 1.00 53.38 97 LEU A N 1
ATOM 726 C CA . LEU A 1 97 ? 11.861 -12.440 -37.884 1.00 53.38 97 LEU A CA 1
ATOM 727 C C . LEU A 1 97 ? 11.618 -11.973 -39.332 1.00 53.38 97 LEU A C 1
ATOM 729 O O . LEU A 1 97 ? 10.987 -12.706 -40.083 1.00 53.38 97 LEU A O 1
ATOM 733 N N . HIS A 1 98 ? 12.125 -10.808 -39.739 1.00 41.31 98 HIS A N 1
ATOM 734 C CA . HIS A 1 98 ? 12.181 -10.395 -41.148 1.00 41.31 98 HIS A CA 1
ATOM 735 C C . HIS A 1 98 ? 13.620 -10.046 -41.521 1.00 41.31 98 HIS A C 1
ATOM 737 O O . HIS A 1 98 ? 14.274 -9.367 -40.693 1.00 41.31 98 HIS A O 1
#

Radius of gyration: 21.54 Å; chains: 1; bounding box: 35×19×66 Å

pLDDT: mean 75.08, std 12.1, range [36.38, 91.81]